Protein AF-A0A918HEZ3-F1 (afdb_monomer)

Secondary structure (DSSP, 8-state):
-EEE-S-TTS--S-EEE------SSHHHHHHHHHHHTT------SS--THHHHHHTT-------S--EE-TTSTT-EE-GGGHHHHHHHHHHHHHTT-

Structure (mmCIF, N/CA/C/O backbone):
data_AF-A0A918HEZ3-F1
#
_entry.id   AF-A0A918HEZ3-F1
#
loop_
_atom_site.group_PDB
_atom_site.id
_atom_site.type_symbol
_atom_site.label_atom_id
_atom_site.label_alt_id
_atom_site.label_comp_id
_atom_site.label_asym_id
_atom_site.label_entity_id
_atom_site.label_seq_id
_atom_site.pdbx_PDB_ins_code
_atom_site.Cartn_x
_atom_site.Cartn_y
_atom_site.Cartn_z
_atom_site.occupancy
_atom_site.B_iso_or_equiv
_atom_site.auth_seq_id
_atom_site.auth_comp_id
_atom_site.auth_asym_id
_atom_site.auth_atom_id
_atom_site.pdbx_PDB_model_num
ATOM 1 N N . MET A 1 1 ? 0.770 4.414 16.891 1.00 57.78 1 MET A N 1
ATOM 2 C CA . MET A 1 1 ? 2.234 4.672 16.909 1.00 57.78 1 MET A CA 1
ATOM 3 C C . MET A 1 1 ? 2.848 3.951 15.719 1.00 57.78 1 MET A C 1
ATOM 5 O O . MET A 1 1 ? 2.440 2.823 15.473 1.00 57.78 1 MET A O 1
ATOM 9 N N . MET A 1 2 ? 3.754 4.589 14.976 1.00 78.19 2 MET A N 1
ATOM 10 C CA . MET A 1 2 ? 4.414 4.021 13.793 1.00 78.19 2 MET A CA 1
ATOM 11 C C . MET A 1 2 ? 5.933 4.180 13.918 1.00 78.19 2 MET A C 1
ATOM 13 O O . MET A 1 2 ? 6.384 5.192 14.451 1.00 78.19 2 MET A O 1
ATOM 17 N N . SER A 1 3 ? 6.710 3.205 13.447 1.00 78.38 3 SER A N 1
ATOM 18 C CA . SER A 1 3 ? 8.174 3.261 13.370 1.00 78.38 3 SER A CA 1
ATOM 19 C C . SER A 1 3 ? 8.685 2.553 12.112 1.00 78.38 3 SER A C 1
ATOM 21 O O . SER A 1 3 ? 8.160 1.514 11.718 1.00 78.38 3 SER A O 1
ATOM 23 N N . ALA A 1 4 ? 9.704 3.110 11.456 1.00 72.62 4 ALA A N 1
ATOM 24 C CA . ALA A 1 4 ? 10.322 2.520 10.269 1.00 72.62 4 ALA A CA 1
ATOM 25 C C . ALA A 1 4 ? 11.747 3.057 10.090 1.00 72.62 4 ALA A C 1
ATOM 27 O O . ALA A 1 4 ? 11.932 4.269 10.068 1.00 72.62 4 ALA A O 1
ATOM 28 N N . GLY A 1 5 ? 12.731 2.163 9.932 1.00 72.00 5 GLY A N 1
ATOM 29 C CA . GLY A 1 5 ? 14.121 2.535 9.626 1.00 72.00 5 GLY A CA 1
ATOM 30 C C . GLY A 1 5 ? 14.839 3.427 10.646 1.00 72.00 5 GLY A C 1
ATOM 31 O O . GLY A 1 5 ? 14.280 3.843 11.656 1.00 72.00 5 GLY A O 1
ATOM 32 N N . THR A 1 6 ? 16.119 3.702 10.381 1.00 65.62 6 THR A N 1
ATOM 33 C CA . THR A 1 6 ? 16.942 4.664 11.148 1.00 65.62 6 THR A CA 1
ATOM 34 C C . THR A 1 6 ? 17.864 5.518 10.271 1.00 65.62 6 THR A C 1
ATOM 36 O O . THR A 1 6 ? 18.441 6.484 10.762 1.00 65.62 6 THR A O 1
ATOM 39 N N . ALA A 1 7 ? 18.018 5.182 8.986 1.00 64.12 7 ALA A N 1
ATOM 40 C CA . ALA A 1 7 ? 18.879 5.887 8.043 1.00 64.12 7 ALA A CA 1
ATOM 41 C C . ALA A 1 7 ? 18.034 6.601 6.986 1.00 64.12 7 ALA A C 1
ATOM 43 O O . ALA A 1 7 ? 17.072 6.037 6.470 1.00 64.12 7 ALA A O 1
ATOM 44 N N . SER A 1 8 ? 18.427 7.825 6.640 1.00 60.81 8 SER A N 1
ATOM 45 C CA . SER A 1 8 ? 17.662 8.719 5.765 1.00 60.81 8 SER A CA 1
ATOM 46 C C . SER A 1 8 ? 17.695 8.355 4.278 1.00 60.81 8 SER A C 1
ATOM 48 O O . SER A 1 8 ? 16.913 8.900 3.508 1.00 60.81 8 SER A O 1
ATOM 50 N N . ASN A 1 9 ? 18.593 7.456 3.867 1.00 53.78 9 ASN A N 1
ATOM 51 C CA . ASN A 1 9 ? 18.823 7.119 2.460 1.00 53.78 9 ASN A CA 1
ATOM 52 C C . ASN A 1 9 ? 18.855 5.603 2.200 1.00 53.78 9 ASN A C 1
ATOM 54 O O . ASN A 1 9 ? 19.560 5.128 1.312 1.00 53.78 9 ASN A O 1
ATOM 58 N N . THR A 1 10 ? 18.123 4.831 3.004 1.00 58.50 10 THR A N 1
ATOM 59 C CA . THR A 1 10 ? 18.038 3.375 2.856 1.00 58.50 10 THR A CA 1
ATOM 60 C C . THR A 1 10 ? 16.590 2.940 2.984 1.00 58.50 10 THR A C 1
ATOM 62 O O . THR A 1 10 ? 15.918 3.325 3.939 1.00 58.50 10 THR A O 1
ATOM 65 N N . VAL A 1 11 ? 16.122 2.090 2.066 1.00 60.47 11 VAL A N 1
ATOM 66 C CA . VAL A 1 11 ? 14.825 1.421 2.222 1.00 60.47 11 VAL A CA 1
ATOM 67 C C . VAL A 1 11 ? 14.90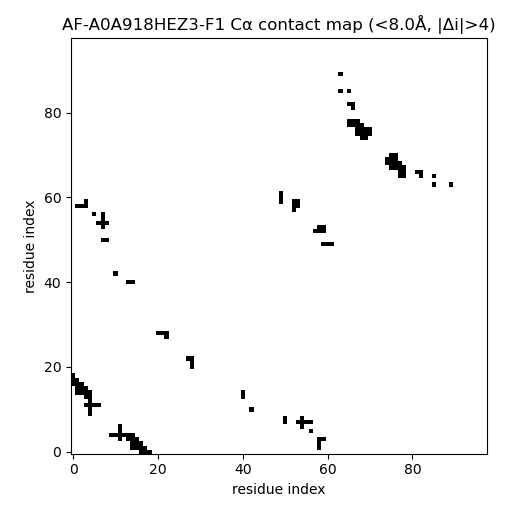1 0.540 3.473 1.00 60.47 11 VAL A C 1
ATOM 69 O O . VAL A 1 11 ? 15.748 -0.358 3.534 1.00 60.47 11 VAL A O 1
ATOM 72 N N . PRO A 1 12 ? 14.085 0.797 4.507 1.00 62.97 12 PRO A N 1
ATOM 73 C CA . PRO A 1 12 ? 14.211 0.082 5.759 1.00 62.97 12 PRO A CA 1
ATOM 74 C C . PRO A 1 12 ? 13.796 -1.372 5.585 1.00 62.97 12 PRO A C 1
ATOM 76 O O . PRO A 1 12 ? 12.759 -1.678 5.008 1.00 62.97 12 PRO A O 1
ATOM 79 N N . ALA A 1 13 ? 14.584 -2.278 6.160 1.00 70.75 13 ALA A N 1
ATOM 80 C CA . ALA A 1 13 ? 14.268 -3.700 6.135 1.00 70.75 13 ALA A CA 1
ATOM 81 C C . ALA A 1 13 ? 13.012 -4.050 6.951 1.00 70.75 13 ALA A C 1
ATOM 83 O O . ALA A 1 13 ? 12.556 -5.188 6.869 1.00 70.75 13 ALA A O 1
ATOM 84 N N . ARG A 1 14 ? 12.498 -3.132 7.790 1.00 70.25 14 ARG A N 1
ATOM 85 C CA . ARG A 1 14 ? 11.279 -3.294 8.597 1.00 70.25 14 ARG A CA 1
ATOM 86 C C . ARG A 1 14 ? 10.602 -1.950 8.880 1.00 70.25 14 ARG A C 1
ATOM 88 O O . ARG A 1 14 ? 11.269 -0.976 9.237 1.00 70.25 14 ARG A O 1
ATOM 95 N N . ALA A 1 15 ? 9.273 -1.967 8.848 1.00 73.69 15 ALA A N 1
ATOM 96 C CA . ALA A 1 15 ? 8.387 -0.937 9.381 1.00 73.69 15 ALA A CA 1
ATOM 97 C C . ALA A 1 15 ? 7.300 -1.588 10.255 1.00 73.69 15 ALA A C 1
ATOM 99 O O . ALA A 1 15 ? 6.951 -2.753 10.052 1.00 73.69 15 ALA A O 1
ATOM 100 N N . ALA A 1 16 ? 6.779 -0.853 11.234 1.00 77.56 16 ALA A N 1
ATOM 101 C CA . ALA A 1 16 ? 5.691 -1.275 12.106 1.00 77.56 16 ALA A CA 1
ATOM 102 C C . ALA A 1 16 ? 4.716 -0.115 12.342 1.00 77.56 16 ALA A C 1
ATOM 104 O O . ALA A 1 16 ? 5.128 1.019 12.579 1.00 77.56 16 ALA A O 1
ATOM 105 N N . LEU A 1 17 ? 3.418 -0.411 12.321 1.00 78.69 17 LEU A N 1
ATOM 106 C CA . LEU A 1 17 ? 2.337 0.525 12.625 1.00 78.69 17 LEU A CA 1
ATOM 107 C C . LEU A 1 17 ? 1.342 -0.159 13.564 1.00 78.69 17 LEU A C 1
ATOM 109 O O . LEU A 1 17 ? 0.908 -1.275 13.299 1.00 78.69 17 LEU A O 1
ATOM 113 N N . ASN A 1 18 ? 0.937 0.547 14.617 1.00 77.94 18 ASN A N 1
ATOM 114 C CA . ASN A 1 18 ? -0.185 0.151 15.463 1.00 77.94 18 ASN A CA 1
ATOM 115 C C . ASN A 1 18 ? -1.461 0.838 14.971 1.00 77.94 18 ASN A C 1
ATOM 117 O O . ASN A 1 18 ? -1.511 2.072 14.945 1.00 77.94 18 ASN A O 1
ATOM 121 N N . VAL A 1 19 ? -2.475 0.038 14.641 1.00 76.31 19 VAL A N 1
ATOM 122 C CA . VAL A 1 19 ? -3.811 0.485 14.226 1.00 76.31 19 VAL A CA 1
ATOM 123 C C . VAL A 1 19 ? -4.804 0.141 15.339 1.00 76.31 19 VAL A C 1
ATOM 125 O O . VAL A 1 19 ? -4.944 -1.030 15.681 1.00 76.31 19 VAL A O 1
ATOM 128 N N . ASP A 1 20 ? -5.468 1.149 15.916 1.00 80.44 20 ASP A N 1
ATOM 129 C CA . ASP A 1 20 ? -6.580 0.944 16.861 1.00 80.44 20 ASP A CA 1
ATOM 130 C C . ASP A 1 20 ? -7.878 0.825 16.061 1.00 80.44 20 ASP A C 1
ATOM 132 O O . ASP A 1 20 ? -8.221 1.718 15.285 1.00 80.44 20 ASP A O 1
ATOM 136 N N . VAL A 1 21 ? -8.596 -0.281 16.236 1.00 80.81 21 VAL A N 1
ATOM 137 C CA . VAL A 1 21 ? -9.884 -0.524 15.581 1.00 80.81 21 VAL A CA 1
ATOM 138 C C . VAL A 1 21 ? -10.933 -0.728 16.662 1.00 80.81 21 VAL A C 1
ATOM 140 O O . VAL A 1 21 ? -10.769 -1.559 17.551 1.00 80.81 21 VAL A O 1
ATOM 143 N N . ARG A 1 22 ? -12.039 0.016 16.571 1.00 85.56 22 ARG A N 1
ATOM 144 C CA . ARG A 1 22 ? -13.189 -0.124 17.471 1.00 85.56 22 ARG A CA 1
ATOM 145 C C . ARG A 1 22 ? -14.397 -0.587 16.686 1.00 85.56 22 ARG A C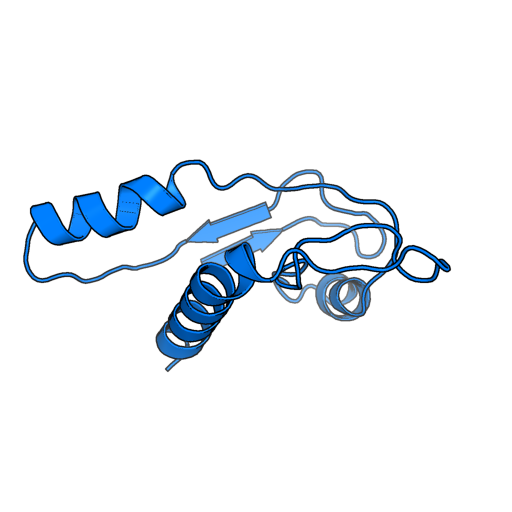 1
ATOM 147 O O . ARG A 1 22 ? 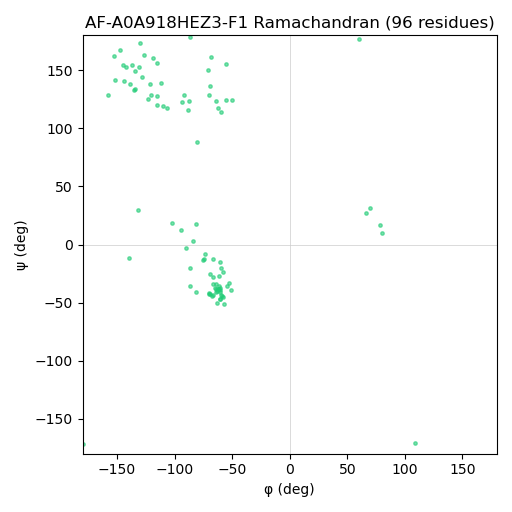-14.863 0.102 15.783 1.00 85.56 22 ARG A O 1
ATOM 154 N N . VAL A 1 23 ? -14.918 -1.745 17.062 1.00 88.00 23 VAL A N 1
ATOM 155 C CA . VAL A 1 23 ? -16.098 -2.357 16.453 1.00 88.00 23 VAL A CA 1
ATOM 156 C C . VAL A 1 23 ? -17.040 -2.868 17.541 1.00 88.00 23 VAL A C 1
ATOM 158 O O . VAL A 1 23 ? -16.589 -3.258 18.617 1.00 88.00 23 VAL A O 1
ATOM 161 N N . PRO A 1 24 ? -18.357 -2.871 17.288 1.00 91.06 24 PRO A N 1
ATOM 162 C CA . PRO A 1 24 ? -19.346 -3.174 18.319 1.00 91.06 24 PRO A CA 1
ATOM 163 C C . PRO A 1 24 ? -19.440 -4.667 18.666 1.00 91.06 24 PRO A C 1
ATOM 165 O O . PRO A 1 24 ? -20.078 -5.017 19.656 1.00 91.06 24 PRO A O 1
ATOM 168 N N . THR A 1 25 ? -18.856 -5.562 17.859 1.00 95.81 25 THR A N 1
ATOM 169 C CA . THR A 1 25 ? -18.965 -7.016 18.045 1.00 95.81 25 THR A CA 1
ATOM 170 C C . THR A 1 25 ? -17.661 -7.736 17.707 1.00 95.81 25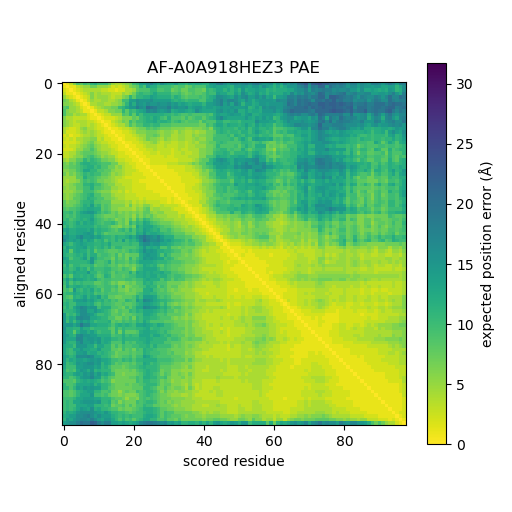 THR A C 1
ATOM 172 O O . THR A 1 25 ? -16.901 -7.304 16.841 1.00 95.81 25 THR A O 1
ATOM 175 N N . ALA A 1 26 ? -17.436 -8.893 18.334 1.00 90.62 26 ALA A N 1
ATOM 176 C CA . ALA A 1 26 ? -16.292 -9.754 18.029 1.00 90.62 26 ALA A CA 1
ATOM 177 C C . ALA A 1 26 ? -16.298 -10.250 16.569 1.00 90.62 26 ALA A C 1
ATOM 179 O O . ALA A 1 26 ? -15.250 -10.326 15.940 1.00 90.62 26 ALA A O 1
ATOM 180 N N . ALA A 1 27 ? -17.478 -10.518 15.998 1.00 91.62 27 ALA A N 1
ATOM 181 C CA . ALA A 1 27 ? -17.601 -10.905 14.592 1.00 91.62 27 ALA A CA 1
ATOM 182 C C . ALA A 1 27 ? -17.125 -9.790 13.643 1.00 91.62 27 ALA A C 1
ATOM 184 O O . ALA A 1 27 ? -16.435 -10.062 12.662 1.00 91.62 27 ALA A O 1
ATOM 185 N N . ALA A 1 28 ? -17.445 -8.530 13.957 1.00 85.94 28 ALA A N 1
ATOM 186 C CA . ALA A 1 28 ? -16.931 -7.388 13.210 1.00 85.94 28 ALA A CA 1
ATOM 187 C C . ALA A 1 28 ? -15.413 -7.225 13.390 1.00 85.94 28 ALA A C 1
ATOM 189 O O . ALA A 1 28 ? -14.739 -6.863 12.431 1.00 85.94 28 ALA A O 1
ATOM 190 N N . GLN A 1 29 ? -14.867 -7.554 14.568 1.00 86.06 29 GLN A N 1
ATOM 191 C CA . GLN A 1 29 ? -13.418 -7.530 14.807 1.00 86.06 29 GLN A CA 1
ATOM 192 C C . GLN A 1 29 ? -12.708 -8.545 13.915 1.00 86.06 29 GLN A C 1
ATOM 194 O O . GLN A 1 29 ? -11.810 -8.180 13.167 1.00 86.06 29 GLN A O 1
ATOM 199 N N . THR A 1 30 ? -13.175 -9.796 13.890 1.00 86.56 30 THR A N 1
ATOM 200 C CA . THR A 1 30 ? -12.599 -10.839 13.028 1.00 86.56 30 THR A CA 1
ATOM 201 C C . THR A 1 30 ? -12.686 -10.484 11.542 1.00 86.56 30 THR A C 1
ATOM 203 O O . THR A 1 30 ? -11.748 -10.754 10.792 1.00 86.56 30 THR A O 1
ATOM 206 N N . ALA A 1 31 ? -13.782 -9.851 11.111 1.00 82.69 31 ALA A N 1
ATOM 207 C CA . ALA A 1 31 ? -13.942 -9.390 9.734 1.00 82.69 31 ALA A CA 1
ATOM 208 C C . ALA A 1 31 ? -12.960 -8.265 9.352 1.00 82.69 31 ALA A C 1
ATOM 210 O O . ALA A 1 31 ? -12.613 -8.145 8.178 1.00 82.69 31 ALA A O 1
ATOM 211 N N . VAL A 1 32 ? -12.511 -7.456 10.319 1.00 81.81 32 VAL A N 1
ATOM 212 C CA . VAL A 1 32 ? -11.456 -6.450 10.115 1.00 81.81 32 VAL A CA 1
ATOM 213 C C . VAL A 1 32 ? -10.063 -7.080 10.182 1.00 81.81 32 VAL A C 1
ATOM 215 O O . VAL A 1 32 ? -9.214 -6.755 9.354 1.00 81.81 32 VAL A O 1
ATOM 218 N N . ASP A 1 33 ? -9.832 -8.006 11.111 1.00 82.69 33 ASP A N 1
ATOM 219 C CA . ASP A 1 33 ? -8.516 -8.609 11.332 1.00 82.69 33 ASP A CA 1
ATOM 220 C C . ASP A 1 33 ? -8.098 -9.538 10.187 1.00 82.69 33 ASP A C 1
ATOM 222 O O . ASP A 1 33 ? -6.946 -9.499 9.762 1.00 82.69 33 ASP A O 1
ATOM 226 N N . GLN A 1 34 ? -9.010 -10.360 9.649 1.00 82.31 34 GLN A N 1
ATOM 227 C CA . GLN A 1 34 ? -8.658 -11.348 8.619 1.00 82.31 34 GLN A CA 1
ATOM 228 C C . GLN A 1 34 ? -8.022 -10.740 7.356 1.00 82.31 34 GLN A C 1
ATOM 230 O O . GLN A 1 34 ? -7.011 -11.273 6.899 1.00 82.31 34 GLN A O 1
ATOM 235 N N . PRO A 1 35 ? -8.551 -9.641 6.786 1.00 79.00 35 PRO A N 1
ATOM 236 C CA . PRO A 1 35 ? -7.919 -8.979 5.647 1.00 79.00 35 PRO A CA 1
ATOM 237 C C . PRO A 1 35 ? -6.599 -8.271 5.983 1.00 79.00 35 PRO A C 1
ATOM 239 O O . PRO A 1 35 ? -5.779 -8.078 5.089 1.00 79.00 35 PRO A O 1
ATOM 242 N N . ILE A 1 36 ? -6.397 -7.860 7.241 1.00 76.81 36 ILE A N 1
ATOM 243 C CA . ILE A 1 36 ? -5.214 -7.103 7.689 1.00 76.81 36 ILE A CA 1
ATOM 244 C C . ILE A 1 36 ? -4.062 -8.038 8.078 1.00 76.81 36 ILE A C 1
ATOM 246 O O . ILE A 1 36 ? -2.904 -7.722 7.819 1.00 76.81 36 ILE A O 1
ATOM 250 N N . ALA A 1 37 ? -4.362 -9.200 8.660 1.00 76.31 37 ALA A N 1
ATOM 251 C CA . ALA A 1 37 ? -3.380 -10.179 9.121 1.00 76.31 37 ALA A CA 1
ATOM 252 C C . ALA A 1 37 ? -2.313 -10.586 8.078 1.00 76.31 37 ALA A C 1
ATOM 254 O O . ALA A 1 37 ? -1.156 -10.734 8.472 1.00 76.31 37 ALA A O 1
ATOM 255 N N . PRO A 1 38 ? -2.626 -10.758 6.775 1.00 80.19 38 PRO A N 1
ATOM 256 C CA . PRO A 1 38 ? -1.621 -11.105 5.774 1.00 80.19 38 PRO A CA 1
ATOM 257 C C . PRO A 1 38 ? -0.844 -9.903 5.213 1.00 80.19 38 PRO A C 1
ATOM 259 O O . PRO A 1 38 ? -0.036 -10.098 4.307 1.00 80.19 38 PRO A O 1
ATOM 262 N N . LEU A 1 39 ? -1.070 -8.668 5.683 1.00 77.56 39 LEU A N 1
ATOM 263 C CA . LEU A 1 39 ? -0.320 -7.511 5.190 1.00 77.56 39 LEU A CA 1
ATOM 264 C C . LEU A 1 39 ? 1.166 -7.643 5.543 1.00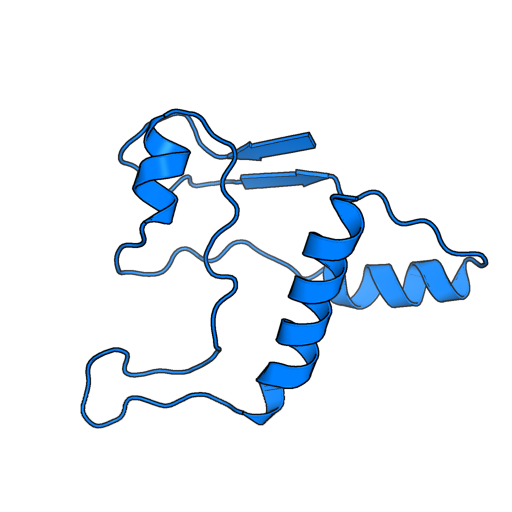 77.56 39 LEU A C 1
ATOM 266 O O . LEU A 1 39 ? 1.554 -7.734 6.707 1.00 77.56 39 LEU A O 1
ATOM 270 N N . THR A 1 40 ? 2.008 -7.596 4.517 1.00 78.38 40 THR A N 1
ATOM 271 C CA . THR A 1 40 ? 3.467 -7.585 4.637 1.00 78.38 40 THR A CA 1
ATOM 272 C C . THR A 1 40 ? 4.033 -6.302 4.044 1.00 78.38 40 THR A C 1
ATOM 274 O O . THR A 1 40 ? 3.394 -5.648 3.219 1.00 78.38 40 THR A O 1
ATOM 277 N N . GLN A 1 41 ? 5.264 -5.949 4.416 1.00 77.12 41 GLN A N 1
ATOM 278 C CA . GLN A 1 41 ? 6.000 -4.945 3.649 1.00 77.12 41 GLN A CA 1
ATOM 279 C C . GLN A 1 41 ? 6.411 -5.532 2.292 1.00 77.12 41 GLN A C 1
ATOM 281 O O . GLN A 1 41 ? 6.688 -6.731 2.191 1.00 77.12 41 GLN A O 1
ATOM 286 N N . ALA A 1 42 ? 6.523 -4.678 1.282 1.00 77.25 42 ALA A N 1
ATOM 287 C CA . ALA A 1 42 ? 7.145 -5.013 0.011 1.00 77.25 42 ALA A CA 1
ATOM 288 C C . ALA A 1 42 ? 8.289 -4.029 -0.244 1.00 77.25 42 ALA A C 1
ATOM 290 O O . ALA A 1 42 ? 8.082 -2.818 -0.216 1.00 77.25 42 ALA A O 1
ATOM 291 N N . ALA A 1 43 ? 9.493 -4.552 -0.479 1.00 74.75 43 ALA A N 1
ATOM 292 C CA . ALA A 1 43 ? 10.581 -3.766 -1.040 1.00 74.75 43 ALA A CA 1
ATOM 293 C C . ALA A 1 43 ? 10.476 -3.862 -2.564 1.00 74.75 43 ALA A C 1
ATOM 295 O O . ALA A 1 43 ? 10.590 -4.950 -3.127 1.00 74.75 43 ALA A O 1
ATOM 296 N N . VAL A 1 44 ? 10.222 -2.731 -3.214 1.00 74.00 44 VAL A N 1
ATOM 297 C CA . VAL A 1 44 ? 10.148 -2.616 -4.674 1.00 74.00 44 VAL A CA 1
ATOM 298 C C . VAL A 1 44 ? 11.275 -1.713 -5.171 1.00 74.00 44 VAL A C 1
ATOM 300 O O . VAL A 1 44 ? 11.803 -0.899 -4.412 1.00 74.00 44 VAL A O 1
ATOM 303 N N . GLY A 1 45 ? 11.676 -1.875 -6.432 1.00 71.56 45 GLY A N 1
ATOM 304 C CA . GLY A 1 45 ? 12.572 -0.919 -7.083 1.00 71.56 45 GLY A CA 1
ATOM 305 C C . GLY A 1 45 ? 11.879 0.428 -7.322 1.00 71.56 45 GLY A C 1
ATOM 306 O O . GLY A 1 45 ? 10.653 0.505 -7.324 1.00 71.56 45 GLY A O 1
ATOM 307 N N . GLY A 1 46 ? 12.668 1.480 -7.549 1.00 76.88 46 GLY A N 1
ATOM 308 C CA . GLY A 1 46 ? 12.169 2.832 -7.820 1.00 76.88 46 GLY A CA 1
ATOM 309 C C . GLY A 1 46 ? 12.407 3.815 -6.672 1.00 76.88 46 GLY A C 1
ATOM 310 O O . GLY A 1 46 ? 13.141 3.529 -5.726 1.00 76.88 46 GLY A O 1
ATOM 311 N N . ALA A 1 47 ? 11.814 5.001 -6.792 1.00 79.38 47 ALA A N 1
ATOM 312 C CA . ALA A 1 47 ? 11.892 6.074 -5.809 1.00 79.38 47 ALA A CA 1
ATOM 313 C C . ALA A 1 47 ? 10.512 6.710 -5.622 1.00 79.38 47 ALA A C 1
ATOM 315 O O . ALA A 1 47 ? 9.672 6.674 -6.518 1.00 79.38 47 ALA A O 1
ATOM 316 N N . SER A 1 48 ? 10.301 7.302 -4.453 1.00 84.31 48 SER A N 1
ATOM 317 C CA . SER A 1 48 ? 9.087 8.034 -4.107 1.00 84.31 48 SER A CA 1
ATOM 318 C C . SER A 1 48 ? 9.448 9.221 -3.218 1.00 84.31 48 SER A C 1
ATOM 320 O O . SER A 1 48 ? 10.438 9.166 -2.479 1.00 84.31 48 SER A O 1
ATOM 322 N N . ASP A 1 49 ? 8.616 10.264 -3.230 1.00 86.44 49 ASP A N 1
ATOM 323 C CA . ASP A 1 49 ? 8.712 11.415 -2.319 1.00 86.44 49 ASP A CA 1
ATOM 324 C C . ASP A 1 49 ? 8.566 11.000 -0.841 1.00 86.44 49 ASP A C 1
ATOM 326 O O . ASP A 1 49 ? 8.952 11.735 0.077 1.00 86.44 49 ASP A O 1
ATOM 330 N N . GLY A 1 50 ? 8.083 9.776 -0.591 1.00 84.81 50 GLY A N 1
ATOM 331 C CA . GLY A 1 50 ? 8.143 9.124 0.713 1.00 84.81 50 GLY A CA 1
ATOM 332 C C . GLY A 1 50 ? 9.558 9.094 1.308 1.00 84.81 50 GLY A C 1
ATOM 333 O O . GLY A 1 50 ? 9.712 9.280 2.516 1.00 84.81 50 GLY A O 1
ATOM 334 N N . ASN A 1 51 ? 10.606 8.983 0.481 1.00 84.75 51 ASN A N 1
ATOM 335 C CA . ASN A 1 51 ? 11.992 9.038 0.956 1.00 84.75 51 ASN A CA 1
ATOM 336 C C . ASN A 1 51 ? 12.352 10.396 1.570 1.00 84.75 51 ASN A C 1
ATOM 338 O O . ASN A 1 51 ? 13.118 10.442 2.529 1.00 84.75 51 ASN A O 1
ATOM 342 N N . CYS A 1 52 ? 11.805 11.503 1.063 1.00 87.00 52 CYS A N 1
ATOM 343 C CA . CYS A 1 52 ? 12.102 12.832 1.595 1.00 87.00 52 CYS A CA 1
ATOM 344 C C . CYS A 1 52 ? 11.549 12.999 3.014 1.00 87.00 52 CYS A C 1
ATOM 346 O O . CYS A 1 52 ? 12.239 13.494 3.904 1.00 87.00 52 CYS A O 1
ATOM 348 N N . THR A 1 53 ? 10.311 12.550 3.235 1.00 86.88 53 THR A N 1
ATOM 349 C CA . THR A 1 53 ? 9.663 12.620 4.554 1.00 86.88 53 THR A CA 1
ATOM 350 C C . THR A 1 53 ? 10.301 11.644 5.544 1.00 86.88 53 THR A C 1
ATOM 352 O O . THR A 1 53 ? 10.621 12.037 6.667 1.00 86.88 53 THR A O 1
ATOM 355 N N . ALA A 1 54 ? 10.594 10.416 5.111 1.00 85.00 54 ALA A N 1
ATOM 356 C CA . ALA A 1 54 ? 11.331 9.450 5.920 1.00 85.00 54 ALA A CA 1
ATOM 357 C C . ALA A 1 54 ? 12.740 9.959 6.275 1.00 85.00 54 ALA A C 1
ATOM 359 O O . ALA A 1 54 ? 13.204 9.790 7.403 1.00 85.00 54 ALA A O 1
ATOM 360 N N . GLY A 1 55 ? 13.401 10.645 5.338 1.00 83.50 55 GLY A N 1
ATOM 361 C CA . GLY A 1 55 ? 14.749 11.183 5.498 1.00 83.50 55 GLY A CA 1
ATOM 362 C C . GLY A 1 55 ? 14.895 12.208 6.623 1.00 83.50 55 GLY A C 1
ATOM 363 O O . GLY A 1 55 ? 15.968 12.308 7.215 1.00 83.50 55 GLY A O 1
ATOM 364 N N . VAL A 1 56 ? 13.817 12.919 6.967 1.00 89.00 56 VAL A N 1
ATOM 365 C CA . VAL A 1 56 ? 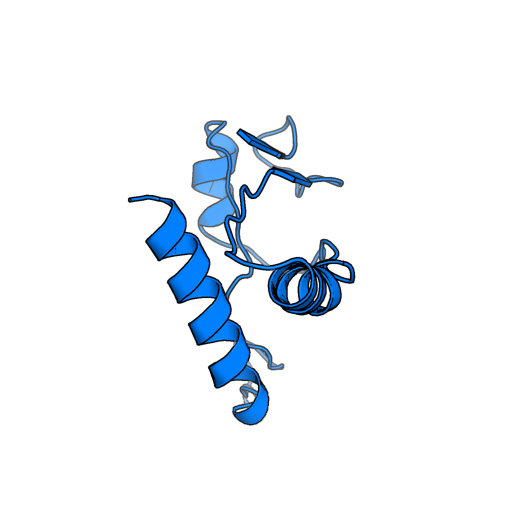13.774 13.857 8.103 1.00 89.00 56 VAL A CA 1
ATOM 366 C C . VAL A 1 56 ? 13.226 13.223 9.390 1.00 89.00 56 VAL A C 1
ATOM 368 O O . VAL A 1 56 ? 12.920 13.928 10.349 1.00 89.00 56 VAL A O 1
ATOM 371 N N . GLY A 1 57 ? 13.099 11.893 9.430 1.00 83.88 57 GLY A N 1
ATOM 372 C CA . GLY A 1 57 ? 12.628 11.143 10.596 1.00 83.88 57 GLY A CA 1
ATOM 373 C C . GLY A 1 57 ? 11.109 11.136 10.773 1.00 83.88 57 GLY A C 1
ATOM 374 O O . GLY A 1 57 ? 10.626 10.690 11.815 1.00 83.88 57 GLY A O 1
ATOM 375 N N . CYS A 1 58 ? 10.344 11.611 9.784 1.00 83.50 58 CYS A N 1
ATOM 376 C CA . CYS A 1 58 ? 8.893 11.474 9.808 1.00 83.50 58 CYS A CA 1
ATOM 377 C C . CYS A 1 58 ? 8.529 9.998 9.594 1.00 83.50 58 CYS A C 1
ATOM 379 O O . CYS A 1 58 ? 8.999 9.396 8.625 1.00 83.50 58 CYS A O 1
ATOM 381 N N . PRO A 1 59 ? 7.692 9.388 10.451 1.00 83.50 59 PRO A N 1
ATOM 382 C CA . PRO A 1 59 ? 7.125 8.087 10.148 1.00 83.50 59 PRO A CA 1
ATOM 383 C C . PRO A 1 59 ? 6.318 8.164 8.845 1.00 83.50 59 PRO A C 1
ATOM 385 O O . PRO A 1 59 ? 5.260 8.791 8.801 1.00 83.50 59 PRO A O 1
ATOM 388 N N . THR A 1 60 ? 6.790 7.472 7.808 1.00 84.06 60 THR A N 1
ATOM 389 C CA . THR A 1 60 ? 6.167 7.472 6.478 1.00 84.06 60 THR A CA 1
ATOM 390 C C . THR A 1 60 ? 5.636 6.088 6.124 1.00 84.06 60 THR A C 1
ATOM 392 O O . THR A 1 60 ? 6.356 5.093 6.197 1.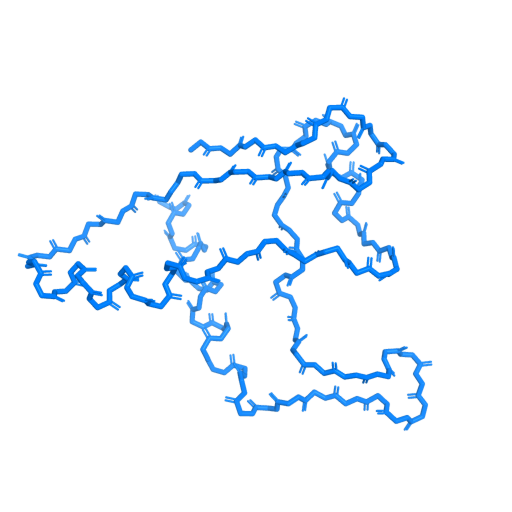00 84.06 60 THR A O 1
ATOM 395 N N . LEU A 1 61 ? 4.362 6.035 5.730 1.00 85.56 61 LEU A N 1
ATOM 396 C CA . LEU A 1 61 ? 3.737 4.879 5.095 1.00 85.56 61 LEU A CA 1
ATOM 397 C C . LEU A 1 61 ? 3.538 5.218 3.618 1.00 85.56 61 LEU A C 1
ATOM 399 O O . LEU A 1 61 ? 2.813 6.156 3.296 1.00 85.56 61 LEU A O 1
ATOM 403 N N . ASP A 1 62 ? 4.186 4.459 2.744 1.00 84.50 62 ASP A N 1
ATOM 404 C CA . ASP A 1 62 ? 4.201 4.678 1.297 1.00 84.50 62 ASP A CA 1
ATOM 405 C C . ASP A 1 62 ? 3.866 3.376 0.545 1.00 84.50 62 ASP A C 1
ATOM 407 O O . ASP A 1 62 ? 3.695 2.322 1.159 1.00 84.50 62 ASP A O 1
ATOM 411 N N . GLY A 1 63 ? 3.712 3.435 -0.779 1.00 83.75 63 GLY A N 1
ATOM 412 C CA . GLY A 1 63 ? 3.349 2.281 -1.606 1.00 83.75 63 GLY A CA 1
ATOM 413 C C . GLY A 1 63 ? 1.857 1.946 -1.550 1.00 83.75 63 GLY A C 1
ATOM 414 O O . GLY A 1 63 ? 1.428 0.870 -1.963 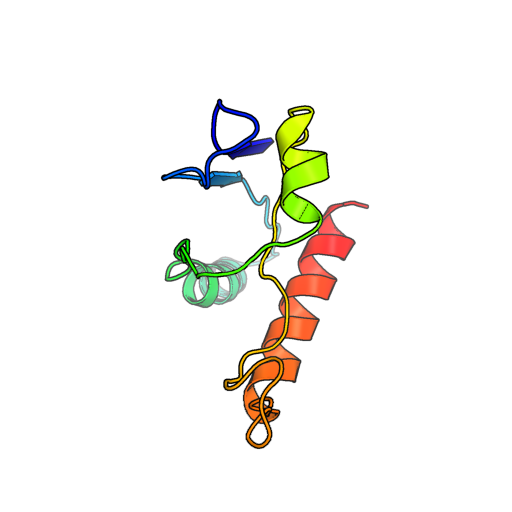1.00 83.75 63 GLY A O 1
ATOM 415 N N . LEU A 1 64 ? 1.026 2.881 -1.079 1.00 87.56 64 LEU A N 1
ATOM 416 C CA . LEU A 1 64 ? -0.430 2.743 -1.069 1.00 87.56 64 LEU A CA 1
ATOM 417 C C . LEU A 1 64 ? -1.070 3.086 -2.433 1.00 87.56 64 LEU A C 1
ATOM 419 O O . LEU A 1 64 ? -2.291 3.240 -2.495 1.00 87.56 64 LEU A O 1
ATOM 423 N N . GLY A 1 65 ? -0.302 3.104 -3.526 1.00 86.50 65 GLY A N 1
ATOM 424 C CA . GLY A 1 65 ? -0.748 3.335 -4.911 1.00 86.50 65 GLY A CA 1
ATOM 425 C C . GLY A 1 65 ? -1.218 2.080 -5.664 1.00 86.50 65 GLY A C 1
ATOM 426 O O . GLY A 1 65 ? -1.231 0.985 -5.120 1.00 86.50 65 GLY A O 1
ATOM 427 N N . ALA A 1 66 ? -1.666 2.235 -6.909 1.00 90.00 66 ALA A N 1
ATOM 428 C CA . ALA A 1 66 ? -2.332 1.177 -7.673 1.00 90.00 66 ALA A CA 1
ATOM 429 C C . ALA A 1 66 ? -1.533 -0.142 -7.808 1.00 90.00 66 ALA A C 1
ATOM 431 O O . ALA A 1 66 ? -0.310 -0.158 -7.745 1.00 90.00 66 ALA A O 1
ATOM 432 N N . VAL A 1 67 ? -2.246 -1.253 -8.028 1.00 90.81 67 VAL A N 1
ATOM 433 C CA . VAL A 1 67 ? -1.657 -2.542 -8.419 1.00 90.81 67 VAL A CA 1
ATOM 434 C C . VAL A 1 67 ? -1.659 -2.598 -9.936 1.00 90.81 67 VAL A C 1
ATOM 436 O O . VAL A 1 67 ? -2.698 -2.368 -10.555 1.00 90.81 67 VAL A O 1
ATOM 439 N N . GLY A 1 68 ? -0.514 -2.907 -10.519 1.00 91.44 68 GLY A N 1
ATOM 440 C CA . GLY A 1 68 ? -0.278 -2.825 -11.949 1.00 91.44 68 GLY A CA 1
ATOM 441 C C . GLY A 1 68 ? 1.142 -3.252 -12.287 1.00 91.44 68 GLY A C 1
ATOM 442 O O . GLY A 1 68 ? 1.863 -3.729 -11.409 1.00 91.44 68 GLY A O 1
ATOM 443 N N . ASP A 1 69 ? 1.529 -3.064 -13.541 1.00 92.44 69 ASP A N 1
ATOM 444 C CA . ASP A 1 69 ? 2.879 -3.352 -14.022 1.00 92.44 69 ASP A CA 1
ATOM 445 C C . ASP A 1 69 ? 3.272 -2.372 -15.134 1.00 92.44 69 ASP A C 1
ATOM 447 O O . ASP A 1 69 ? 2.426 -1.646 -15.666 1.00 92.44 69 ASP A O 1
ATOM 451 N N . GLY A 1 70 ? 4.561 -2.351 -15.470 1.00 91.88 70 GLY A N 1
ATOM 452 C CA . GLY A 1 70 ? 5.095 -1.568 -16.574 1.00 91.88 70 GLY A CA 1
ATOM 453 C C . GLY A 1 70 ? 5.076 -0.066 -16.322 1.00 91.88 70 GLY A C 1
ATOM 454 O O . GLY A 1 70 ? 4.899 0.685 -17.272 1.00 91.88 70 GLY A O 1
ATOM 455 N N . ALA A 1 71 ? 5.220 0.388 -15.072 1.00 88.56 71 ALA A N 1
ATOM 456 C CA . ALA A 1 71 ? 5.301 1.818 -14.771 1.00 88.56 71 ALA A CA 1
ATOM 457 C C . ALA A 1 71 ? 6.352 2.494 -15.672 1.00 88.56 71 ALA A C 1
ATOM 459 O O . ALA A 1 71 ? 7.505 2.060 -15.709 1.00 88.56 71 ALA A O 1
ATOM 460 N N . ASN A 1 72 ? 5.941 3.538 -16.400 1.00 90.88 72 ASN A N 1
ATOM 461 C CA . ASN A 1 72 ? 6.750 4.245 -17.396 1.00 90.88 72 ASN A CA 1
ATOM 462 C C . ASN A 1 72 ? 7.136 3.421 -18.643 1.00 90.88 72 ASN A C 1
ATOM 464 O O . ASN A 1 72 ? 8.152 3.714 -19.278 1.00 90.88 72 ASN A O 1
ATOM 468 N N . ALA A 1 73 ? 6.341 2.420 -19.021 1.00 95.00 73 ALA A N 1
ATOM 469 C CA . ALA A 1 73 ? 6.534 1.618 -20.228 1.00 95.00 73 ALA A CA 1
ATOM 470 C C . ALA A 1 73 ? 5.270 1.577 -21.105 1.00 95.00 73 ALA A C 1
ATOM 472 O O . ALA A 1 73 ? 4.164 1.822 -20.638 1.00 95.00 73 ALA A O 1
ATOM 473 N N . ASP A 1 74 ? 5.408 1.185 -22.376 1.00 97.75 74 ASP A N 1
ATOM 474 C CA . ASP A 1 74 ? 4.275 1.092 -23.321 1.00 97.75 74 ASP A CA 1
ATOM 475 C C . ASP A 1 74 ? 3.165 0.121 -22.869 1.00 97.75 74 ASP A C 1
ATOM 477 O O . ASP A 1 74 ? 2.033 0.191 -23.343 1.00 97.75 74 ASP A O 1
ATOM 481 N N . HIS A 1 75 ? 3.491 -0.798 -21.957 1.00 95.44 75 HIS A N 1
ATOM 482 C CA . HIS A 1 75 ? 2.565 -1.765 -21.366 1.00 95.44 75 HIS A CA 1
ATOM 483 C C . HIS A 1 75 ? 2.122 -1.377 -19.943 1.00 95.44 75 HIS A C 1
ATOM 485 O O . HIS A 1 75 ? 1.644 -2.238 -19.197 1.00 95.44 75 HIS A O 1
ATOM 491 N N . GLU A 1 76 ? 2.283 -0.103 -19.563 1.00 96.75 76 GLU A N 1
ATOM 492 C CA . GLU A 1 76 ? 1.808 0.437 -18.290 1.00 96.75 76 GLU A CA 1
ATOM 493 C C . GLU A 1 76 ? 0.309 0.181 -18.127 1.00 96.75 76 GLU A C 1
ATOM 495 O O . GLU A 1 76 ? -0.511 0.562 -18.967 1.00 96.75 76 GLU A O 1
ATOM 500 N N . HIS A 1 77 ? -0.066 -0.474 -17.032 1.00 96.06 77 HIS A N 1
ATOM 501 C CA . HIS A 1 77 ? -1.468 -0.746 -16.747 1.00 96.06 77 HIS A CA 1
ATOM 502 C C . HIS A 1 77 ? -1.744 -0.875 -15.253 1.00 96.06 77 HIS A C 1
ATOM 504 O O . HIS A 1 77 ? -0.856 -1.131 -14.444 1.00 96.06 77 HIS A O 1
ATOM 510 N N . VAL A 1 78 ? -3.025 -0.759 -14.900 1.00 96.50 78 VAL A N 1
ATOM 511 C CA . VAL A 1 78 ? -3.550 -0.972 -13.547 1.00 96.50 78 VAL A CA 1
ATOM 512 C C . VAL A 1 78 ? -4.606 -2.072 -13.571 1.00 96.50 78 VAL A C 1
ATOM 514 O O . VAL A 1 78 ? -5.491 -2.093 -14.426 1.00 96.50 78 VAL A O 1
ATOM 517 N N . VAL A 1 79 ? -4.576 -2.954 -12.573 1.00 96.81 79 VAL A N 1
ATOM 518 C CA . VAL A 1 79 ? -5.603 -3.975 -12.351 1.00 96.81 79 VAL A CA 1
ATOM 519 C C . VAL A 1 79 ? -6.800 -3.341 -11.634 1.00 96.81 79 VAL A C 1
ATOM 521 O O . VAL A 1 79 ? -6.890 -3.333 -10.403 1.00 96.81 79 VAL A O 1
ATOM 524 N N . THR A 1 80 ? -7.744 -2.804 -12.408 1.00 96.50 80 THR A N 1
ATOM 525 C CA . THR A 1 80 ? -8.908 -2.031 -11.923 1.00 96.50 80 THR A CA 1
ATOM 526 C C . THR A 1 80 ? -9.747 -2.759 -10.874 1.00 96.50 80 THR A C 1
ATOM 528 O O . THR A 1 80 ? -10.195 -2.135 -9.913 1.00 96.50 80 THR A O 1
ATOM 531 N N . ALA A 1 81 ? -9.897 -4.082 -10.996 1.00 96.12 81 ALA A N 1
ATOM 532 C CA . ALA A 1 81 ? -10.645 -4.913 -10.051 1.00 96.12 81 ALA A CA 1
ATOM 533 C C . ALA A 1 81 ? -10.118 -4.825 -8.604 1.00 96.12 81 ALA A C 1
ATOM 535 O O . ALA A 1 81 ? -10.869 -5.049 -7.658 1.00 96.12 81 ALA A O 1
ATOM 536 N N . THR A 1 82 ? -8.845 -4.461 -8.413 1.00 91.12 82 THR A N 1
ATOM 537 C CA . THR A 1 82 ? -8.237 -4.321 -7.080 1.00 91.12 82 THR A CA 1
ATOM 538 C C . THR A 1 82 ? -8.458 -2.936 -6.457 1.00 91.12 82 THR A C 1
ATOM 540 O O . THR A 1 82 ? -8.372 -2.781 -5.238 1.00 91.12 82 THR A O 1
ATOM 543 N N . MET A 1 83 ? -8.776 -1.914 -7.261 1.00 93.06 83 MET A N 1
ATOM 544 C CA . MET A 1 83 ? -8.830 -0.517 -6.809 1.00 93.06 83 MET A CA 1
ATOM 545 C C . MET A 1 83 ? -9.902 -0.225 -5.750 1.00 93.06 83 MET A C 1
ATOM 547 O O . MET A 1 83 ? -9.584 0.516 -4.817 1.00 93.06 83 MET A O 1
ATOM 551 N N . PRO A 1 84 ? -11.121 -0.806 -5.793 1.00 92.38 84 PRO A N 1
ATOM 552 C CA . PRO A 1 84 ? -12.139 -0.532 -4.777 1.00 92.38 84 PRO A CA 1
ATOM 553 C C . PRO A 1 84 ? -11.690 -0.882 -3.352 1.00 92.38 84 PRO A C 1
ATOM 555 O O . PRO A 1 84 ? -11.871 -0.087 -2.428 1.00 92.38 84 PRO A O 1
ATOM 558 N N . VAL A 1 85 ? -11.053 -2.044 -3.170 1.00 86.00 85 VAL A N 1
ATOM 559 C CA . VAL A 1 85 ? -10.550 -2.482 -1.857 1.00 86.00 85 VAL A CA 1
ATOM 560 C C . VAL A 1 85 ? -9.458 -1.539 -1.359 1.00 86.00 85 VAL A C 1
ATOM 562 O O . VAL A 1 85 ? -9.452 -1.152 -0.191 1.00 86.00 85 VAL A O 1
ATOM 565 N N . ARG A 1 86 ? -8.568 -1.101 -2.252 1.00 89.00 86 ARG A N 1
ATOM 566 C CA . ARG A 1 86 ? -7.480 -0.190 -1.896 1.00 89.00 86 ARG A CA 1
ATOM 567 C C . ARG A 1 86 ? -7.959 1.219 -1.554 1.00 89.00 86 ARG A C 1
ATOM 569 O O . ARG A 1 86 ? -7.500 1.797 -0.573 1.00 89.00 86 ARG A O 1
ATOM 576 N N . ALA A 1 87 ? -8.906 1.755 -2.323 1.00 90.81 87 ALA A N 1
ATOM 577 C CA . ALA A 1 87 ? -9.528 3.043 -2.033 1.00 90.81 87 ALA A CA 1
ATOM 578 C C . ALA A 1 87 ? -10.229 3.012 -0.670 1.00 90.81 87 ALA A C 1
ATOM 580 O O . ALA A 1 87 ? -10.091 3.943 0.124 1.00 90.81 87 ALA A O 1
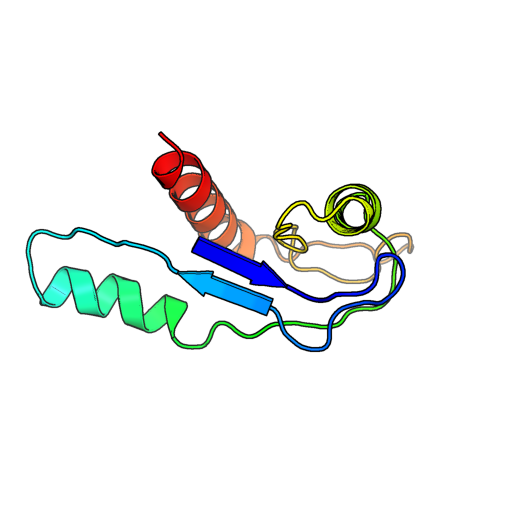ATOM 581 N N . ARG A 1 88 ? -10.916 1.904 -0.358 1.00 88.25 88 ARG A N 1
ATOM 582 C CA . ARG A 1 88 ? -11.518 1.691 0.959 1.00 88.25 88 ARG A CA 1
ATOM 583 C C . ARG A 1 88 ? -10.463 1.689 2.064 1.00 88.25 88 ARG A C 1
ATOM 585 O O . ARG A 1 88 ? -10.679 2.366 3.064 1.00 88.25 88 ARG A O 1
ATOM 592 N N . LEU A 1 89 ? -9.347 0.977 1.899 1.00 85.31 89 LEU A N 1
ATOM 593 C CA . LEU A 1 89 ? -8.255 0.974 2.879 1.00 85.31 89 LEU A CA 1
ATOM 594 C C . LEU A 1 89 ? -7.731 2.394 3.134 1.00 85.31 89 LEU A C 1
ATOM 596 O O . LEU A 1 89 ? -7.694 2.829 4.283 1.00 85.31 89 LEU A O 1
ATOM 600 N N . LEU A 1 90 ? -7.400 3.140 2.076 1.00 88.69 90 LEU A N 1
ATOM 601 C CA . LEU A 1 90 ? -6.910 4.515 2.200 1.00 88.69 90 LEU A CA 1
ATOM 602 C C . LEU A 1 90 ? -7.929 5.423 2.904 1.00 88.69 90 LEU A C 1
ATOM 604 O O . LEU A 1 90 ? -7.560 6.184 3.794 1.00 88.69 90 LEU A O 1
ATOM 608 N N . ALA A 1 91 ? -9.214 5.307 2.559 1.00 89.06 91 ALA A N 1
ATOM 609 C CA . ALA A 1 91 ? -10.274 6.070 3.210 1.00 89.06 91 ALA A CA 1
ATOM 610 C C . ALA A 1 91 ? -10.374 5.768 4.717 1.00 89.06 91 ALA A C 1
ATOM 612 O O . ALA A 1 91 ? -10.558 6.694 5.504 1.00 89.06 91 ALA A O 1
ATOM 613 N N . HIS A 1 92 ? -10.212 4.504 5.130 1.00 85.75 92 HIS A N 1
ATOM 614 C CA . HIS A 1 92 ? -10.189 4.137 6.552 1.00 85.75 92 HIS A CA 1
ATOM 615 C C . HIS A 1 92 ? -8.957 4.706 7.261 1.00 85.75 92 HIS A C 1
ATOM 617 O O . HIS A 1 92 ? -9.100 5.260 8.347 1.00 85.75 92 HIS A O 1
ATOM 623 N N . LEU A 1 93 ? -7.772 4.631 6.643 1.00 85.19 93 LEU A N 1
ATOM 624 C CA . LEU A 1 93 ? -6.544 5.201 7.208 1.00 85.19 93 LEU A CA 1
ATOM 625 C C . LEU A 1 93 ? -6.671 6.714 7.414 1.00 85.19 93 LEU A C 1
ATOM 627 O O . LEU A 1 93 ? -6.384 7.206 8.498 1.00 85.19 93 LEU A O 1
ATOM 631 N N . VAL A 1 94 ? -7.168 7.444 6.411 1.00 88.25 94 VAL A N 1
ATOM 632 C CA . VAL A 1 94 ? -7.417 8.891 6.522 1.00 88.25 94 VAL A CA 1
ATOM 633 C C . VAL A 1 94 ? -8.505 9.194 7.556 1.00 88.25 94 VAL A C 1
ATOM 635 O O . VAL A 1 94 ? -8.411 10.182 8.280 1.00 88.25 94 VAL A O 1
ATOM 638 N N . GLY A 1 95 ? -9.542 8.358 7.641 1.00 83.50 95 GLY A N 1
ATOM 639 C CA . GLY A 1 95 ? -10.601 8.481 8.642 1.00 83.50 95 GLY A CA 1
ATOM 640 C C . GLY A 1 95 ? -10.093 8.325 10.076 1.00 83.50 95 GLY A C 1
ATOM 641 O O . GLY A 1 95 ? -10.529 9.072 10.941 1.00 83.50 95 GLY A O 1
ATOM 642 N N . ALA A 1 96 ? -9.142 7.420 10.310 1.00 78.44 96 ALA A N 1
ATOM 643 C CA . ALA A 1 96 ? -8.557 7.157 11.627 1.00 78.44 96 ALA A CA 1
ATOM 644 C C . ALA A 1 96 ? -7.597 8.256 12.128 1.00 78.44 96 ALA A C 1
ATOM 646 O O . ALA A 1 96 ? -7.144 8.199 13.268 1.00 78.44 96 ALA A O 1
ATOM 647 N N . LEU A 1 97 ? -7.258 9.236 11.282 1.00 77.94 97 LEU A N 1
ATOM 648 C CA . LEU A 1 97 ? -6.434 10.395 11.649 1.00 77.94 97 LEU A CA 1
ATOM 649 C C . LEU A 1 97 ? -7.259 11.588 12.164 1.00 77.94 97 LEU A C 1
ATOM 651 O O . LEU A 1 97 ? -6.677 12.619 12.503 1.00 77.94 97 LEU A O 1
ATOM 655 N N . ARG A 1 98 ? -8.590 11.471 12.170 1.00 61.97 98 ARG A N 1
ATOM 656 C CA . ARG A 1 98 ? -9.525 12.469 12.700 1.00 61.97 98 ARG A CA 1
ATOM 657 C C . ARG A 1 98 ? -9.998 12.074 14.090 1.00 61.97 98 ARG A C 1
ATOM 659 O O . ARG A 1 98 ? -10.215 13.010 14.888 1.00 61.97 98 ARG A O 1
#

Radius of gyration: 15.72 Å; Cα contacts (8 Å, |Δi|>4): 73; chains: 1; bounding box: 38×25×42 Å

Mean predicted aligned error: 7.61 Å

Foldseek 3Di:
DKDFDDALPDHGPDIDDDDDDDDPDPVVVCVVCVVVVPDDDDDDDDDDCQSVCVNVVHRGDDPLDFDFDDVVHPRTDGPVVCVVVSVVVVVVVVVSVD

Solvent-accessible surface area (backbone atoms only — not comparable to full-atom values): 6525 Å² total; per-residue (Å²): 101,64,51,60,57,90,57,55,87,53,88,51,96,54,71,50,72,61,81,90,82,88,64,99,40,70,69,56,44,51,65,56,44,63,75,51,70,76,68,71,91,79,94,73,89,86,87,59,75,52,48,61,48,36,41,75,71,42,74,66,89,70,86,87,66,86,58,64,49,44,84,96,43,100,71,49,48,66,51,67,89,56,45,64,64,50,54,50,51,53,52,51,58,61,55,73,77,111

Organism: NCBI:txid1951

Sequence (98 aa):
MMSAGTASNTVPARAALNVDVRVPTAAAQTAVDQPIAPLTQAAVGGASDGNCTAGVGCPTLDGLGAVGDGANADHEHVVTATMPVRARLLAHLVGALR

pLDDT: mean 82.59, std 9.63, range [53.78, 97.75]